Protein AF-A0A916XIT2-F1 (afdb_monomer_lite)

InterPro domains:
  IPR001155 NADH:flavin oxidoreductase/NADH oxidase, N-terminal [PF00724] (3-47)
  IPR013785 Aldolase-type TIM barrel [G3DSA:3.20.20.70] (1-52)

Structure (mmCIF, N/CA/C/O backbone):
data_AF-A0A916XIT2-F1
#
_entry.id   AF-A0A916XIT2-F1
#
loop_
_atom_site.group_PDB
_atom_site.id
_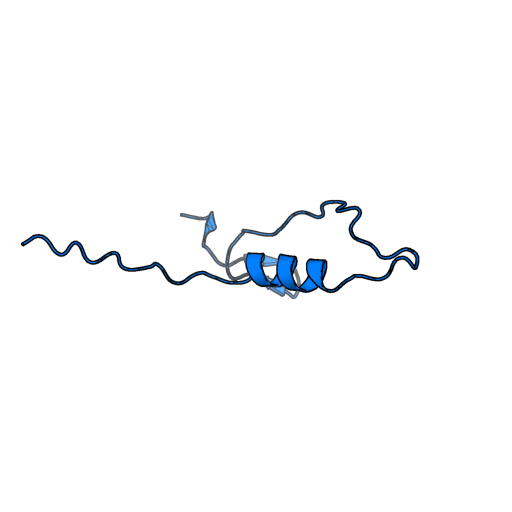atom_site.type_symbol
_atom_site.label_atom_id
_atom_site.label_alt_id
_atom_site.label_comp_id
_atom_site.label_asym_id
_atom_site.label_entity_id
_atom_site.label_seq_id
_atom_site.pdbx_PDB_ins_code
_atom_site.Cartn_x
_atom_site.Cartn_y
_atom_site.Cartn_z
_atom_site.occupancy
_atom_site.B_iso_or_equiv
_atom_site.auth_seq_id
_atom_site.auth_comp_id
_atom_site.auth_asym_id
_atom_site.auth_atom_id
_atom_site.pdbx_PDB_model_num
ATOM 1 N N . MET A 1 1 ? -20.016 6.754 15.273 1.00 66.56 1 MET A N 1
ATOM 2 C CA . MET A 1 1 ? -19.769 6.623 13.815 1.00 66.56 1 MET A CA 1
ATOM 3 C C . MET A 1 1 ? -18.713 5.549 13.588 1.00 66.56 1 MET A C 1
ATOM 5 O O . MET A 1 1 ? -17.612 5.707 14.099 1.00 66.56 1 MET A O 1
ATOM 9 N N . LYS A 1 2 ? -19.013 4.506 12.799 1.00 78.19 2 LYS A N 1
ATOM 10 C CA . LYS A 1 2 ? -18.149 3.315 12.649 1.00 78.19 2 LYS A CA 1
ATOM 11 C C . LYS A 1 2 ? -16.820 3.544 11.908 1.00 78.19 2 LYS A C 1
ATOM 13 O O . LYS A 1 2 ? -15.905 2.740 12.021 1.00 78.19 2 LYS A O 1
ATOM 18 N N . LEU A 1 3 ? -16.692 4.639 11.156 1.00 81.50 3 LEU A N 1
ATOM 19 C CA . LEU A 1 3 ? -15.526 4.924 10.305 1.00 81.50 3 LEU A CA 1
ATOM 20 C C . LEU A 1 3 ? -14.242 5.249 11.095 1.00 81.50 3 LEU A C 1
ATOM 22 O O . LEU A 1 3 ? -13.142 4.904 10.666 1.00 81.50 3 LEU A O 1
ATOM 26 N N . LEU A 1 4 ? -14.378 5.908 12.248 1.00 85.38 4 LEU A N 1
ATOM 27 C CA . LEU A 1 4 ? -13.252 6.326 13.096 1.00 85.38 4 LEU A CA 1
ATOM 28 C C . LEU A 1 4 ? -12.900 5.293 14.173 1.00 85.38 4 LEU A C 1
ATOM 30 O O . LEU A 1 4 ? -12.009 5.529 14.983 1.00 85.38 4 LEU A O 1
ATOM 34 N N . GLU A 1 5 ? -13.607 4.165 14.196 1.00 85.12 5 GLU A N 1
ATOM 35 C CA . GLU A 1 5 ? -13.337 3.077 15.125 1.00 85.12 5 GLU A CA 1
ATOM 36 C C . GLU A 1 5 ? -12.092 2.302 14.698 1.00 85.12 5 GLU A C 1
ATOM 38 O O . GLU A 1 5 ? -11.797 2.158 13.506 1.00 85.12 5 GLU A O 1
ATOM 43 N N . LYS A 1 6 ? -11.380 1.772 15.692 1.00 85.50 6 LYS A N 1
ATOM 44 C CA . LYS A 1 6 ? -10.242 0.886 15.465 1.00 85.50 6 LYS A CA 1
ATOM 45 C C . LYS A 1 6 ? -10.711 -0.406 14.799 1.00 85.50 6 LYS A C 1
ATOM 47 O O . LYS A 1 6 ? -11.792 -0.910 15.102 1.00 85.50 6 LYS A O 1
ATOM 52 N N . ILE A 1 7 ? -9.883 -0.946 13.915 1.00 90.50 7 ILE A N 1
ATOM 53 C CA . ILE A 1 7 ? -10.121 -2.237 13.270 1.00 90.50 7 ILE A CA 1
ATOM 54 C C . ILE A 1 7 ? -8.825 -3.042 13.252 1.00 90.50 7 ILE A C 1
ATOM 56 O O . ILE A 1 7 ? -7.752 -2.505 12.979 1.00 90.50 7 ILE A O 1
ATOM 60 N N . GLN A 1 8 ? -8.932 -4.328 13.569 1.00 88.06 8 GLN A N 1
ATOM 61 C CA . GLN A 1 8 ? -7.828 -5.275 13.486 1.00 88.06 8 GLN A CA 1
ATOM 62 C C . GLN A 1 8 ? -7.884 -5.971 12.123 1.00 88.06 8 GLN A C 1
ATOM 64 O O . GLN A 1 8 ? -8.918 -6.531 11.762 1.00 88.06 8 GLN A O 1
ATOM 69 N N . LEU A 1 9 ? -6.787 -5.927 11.367 1.00 84.25 9 LEU A N 1
ATOM 70 C CA . LEU A 1 9 ? -6.626 -6.620 10.089 1.00 84.25 9 LEU A CA 1
ATOM 71 C C . LEU A 1 9 ? -5.447 -7.590 10.210 1.00 84.25 9 LEU A C 1
ATOM 73 O O . LEU A 1 9 ? -4.285 -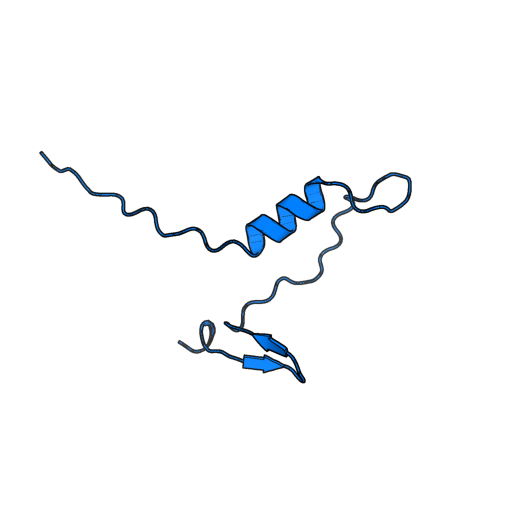7.191 10.119 1.00 84.25 9 LEU A O 1
ATOM 77 N N . GLY A 1 10 ? -5.742 -8.866 10.470 1.00 86.06 10 GLY A N 1
ATOM 78 C CA . GLY A 1 10 ? -4.714 -9.872 10.753 1.00 86.06 10 GLY A CA 1
ATOM 79 C C . GLY A 1 10 ? -3.864 -9.469 11.962 1.00 86.06 10 GLY A C 1
ATOM 80 O O . GLY A 1 10 ? -4.397 -9.223 13.044 1.00 86.06 10 GLY A O 1
ATOM 81 N N . SER A 1 11 ? -2.550 -9.337 11.774 1.00 86.81 11 SER A N 1
ATOM 82 C CA . SER A 1 11 ? -1.606 -8.887 12.809 1.00 86.81 11 SER A CA 1
ATOM 83 C C . SER A 1 11 ? -1.494 -7.360 12.952 1.00 86.81 11 SER A C 1
ATOM 85 O O . SER A 1 11 ? -0.861 -6.886 13.893 1.00 86.81 11 SER A O 1
ATOM 87 N N . VAL A 1 12 ? -2.120 -6.569 12.071 1.00 83.44 12 VAL A N 1
ATOM 88 C CA . VAL A 1 12 ? -1.985 -5.102 12.052 1.00 83.44 12 VAL A CA 1
ATOM 89 C C . VAL A 1 12 ? -3.235 -4.423 12.610 1.00 83.44 12 VAL A C 1
ATOM 91 O O . VAL A 1 12 ? -4.351 -4.643 12.140 1.00 83.44 12 VAL A O 1
ATOM 94 N N . SER A 1 13 ? -3.045 -3.547 13.599 1.00 86.00 13 SER A N 1
ATOM 95 C CA . SER A 1 13 ? -4.119 -2.731 14.173 1.00 86.00 13 SER A CA 1
ATOM 96 C C . SER A 1 13 ? -4.156 -1.348 13.524 1.00 86.00 13 SER A C 1
ATOM 98 O O . SER A 1 13 ? -3.166 -0.613 13.557 1.00 86.00 13 SER A O 1
ATOM 100 N N . LEU A 1 14 ? -5.297 -0.966 12.946 1.00 84.19 14 LEU A N 1
ATOM 101 C CA . LEU A 1 14 ? -5.501 0.359 12.362 1.00 84.19 14 LEU A CA 1
ATOM 102 C C . LEU A 1 14 ? -6.305 1.254 13.308 1.00 84.19 14 LEU A C 1
ATOM 104 O O . LEU A 1 14 ? -7.333 0.864 13.863 1.00 84.19 14 LEU A O 1
ATOM 108 N N . LYS A 1 15 ? -5.857 2.508 13.447 1.00 87.06 15 LYS A N 1
ATOM 109 C CA . LYS A 1 15 ? -6.493 3.524 14.307 1.00 87.06 15 LYS A CA 1
ATOM 110 C C . LYS A 1 15 ? -7.877 3.977 13.827 1.00 87.06 15 LYS A C 1
ATOM 112 O O . LYS A 1 15 ? -8.611 4.576 14.602 1.00 87.06 15 LYS A O 1
ATOM 117 N N . ASN A 1 16 ? -8.185 3.765 12.551 1.00 86.44 16 ASN A N 1
ATOM 118 C CA . ASN A 1 16 ? -9.458 4.070 11.910 1.00 86.44 16 ASN A CA 1
ATOM 119 C C . ASN A 1 16 ? -9.636 3.153 10.690 1.00 86.44 16 ASN A C 1
ATOM 121 O O . ASN A 1 16 ? -8.683 2.513 10.244 1.00 86.44 16 ASN A O 1
ATOM 125 N N . ARG A 1 17 ? -10.844 3.108 10.125 1.00 85.62 17 ARG A N 1
ATOM 126 C CA . ARG A 1 17 ? -11.152 2.279 8.949 1.00 85.62 17 ARG A CA 1
ATOM 127 C C . ARG A 1 17 ? -10.827 2.984 7.622 1.00 85.62 17 ARG A C 1
ATOM 129 O O . ARG A 1 17 ? -11.479 2.723 6.617 1.00 85.62 17 ARG A O 1
ATOM 136 N N . ILE A 1 18 ? -9.861 3.909 7.619 1.00 84.44 18 ILE A N 1
ATOM 137 C CA . ILE A 1 18 ? -9.462 4.688 6.440 1.00 84.44 18 ILE A CA 1
ATOM 138 C C . ILE A 1 18 ? -8.058 4.247 6.018 1.00 84.44 18 ILE A C 1
ATOM 140 O O . ILE A 1 18 ? -7.078 4.513 6.710 1.00 84.44 18 ILE A O 1
ATOM 144 N N . ALA A 1 19 ? -7.962 3.612 4.853 1.00 83.19 19 ALA A N 1
ATOM 145 C CA . ALA A 1 19 ? -6.703 3.242 4.217 1.00 83.19 19 ALA A CA 1
ATOM 146 C C . ALA A 1 19 ? -6.571 3.945 2.859 1.00 83.19 19 ALA A C 1
ATOM 148 O O . ALA A 1 19 ? -7.568 4.262 2.209 1.00 83.19 19 ALA A O 1
ATOM 149 N N . MET A 1 20 ? -5.336 4.207 2.432 1.00 84.62 20 MET A N 1
ATOM 150 C CA . MET A 1 20 ? -5.070 4.763 1.109 1.00 84.62 20 MET A CA 1
ATOM 151 C C . MET A 1 20 ? -5.004 3.629 0.086 1.00 84.62 20 MET A C 1
ATOM 153 O O 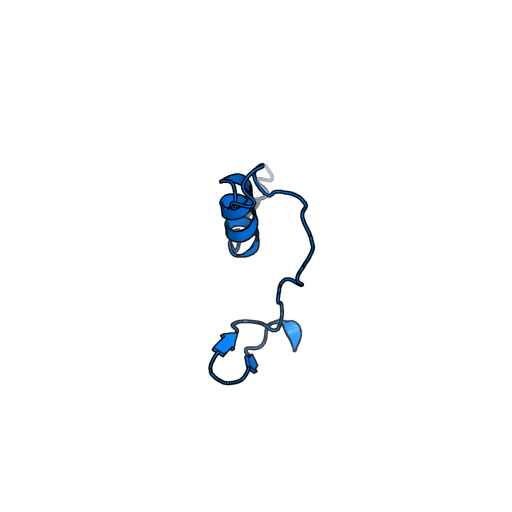. MET A 1 20 ? -4.184 2.727 0.229 1.00 84.62 20 MET A O 1
ATOM 157 N N . ALA A 1 21 ? -5.866 3.671 -0.930 1.00 84.06 21 ALA A N 1
ATOM 158 C CA . ALA A 1 2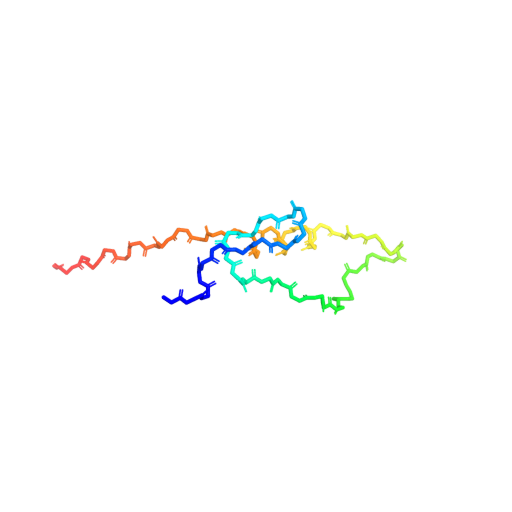1 ? -5.844 2.697 -2.017 1.00 84.06 21 ALA A CA 1
ATOM 159 C C . ALA A 1 21 ? -4.521 2.763 -2.800 1.00 84.06 21 ALA A C 1
ATOM 161 O O . ALA A 1 21 ? -3.916 3.834 -2.924 1.00 84.06 21 ALA A O 1
ATOM 162 N N . ALA A 1 22 ? -4.093 1.626 -3.354 1.00 79.19 22 ALA A N 1
ATOM 163 C CA . ALA A 1 22 ? -2.970 1.581 -4.280 1.00 79.19 22 ALA A CA 1
ATOM 164 C C . ALA A 1 22 ? -3.347 2.327 -5.569 1.00 79.19 22 ALA A C 1
ATOM 166 O O . ALA A 1 22 ? -4.363 2.032 -6.195 1.00 79.19 22 ALA A O 1
ATOM 167 N N . MET A 1 23 ? -2.542 3.314 -5.955 1.00 79.12 23 MET A N 1
ATOM 168 C CA . MET A 1 23 ? -2.755 4.109 -7.164 1.00 79.12 23 MET A CA 1
ATOM 169 C C . MET A 1 23 ? -1.433 4.192 -7.924 1.00 79.12 23 MET A C 1
ATOM 171 O O . MET A 1 23 ? -0.429 4.606 -7.346 1.00 79.12 23 MET A O 1
ATOM 175 N N . THR A 1 24 ? -1.410 3.835 -9.209 1.00 76.50 24 THR A N 1
ATOM 176 C CA . THR A 1 24 ? -0.216 3.988 -10.055 1.00 76.50 24 THR A CA 1
ATOM 177 C C . THR A 1 24 ? 0.073 5.473 -10.252 1.00 76.50 24 THR A C 1
ATOM 179 O O . THR A 1 24 ? -0.754 6.203 -10.792 1.00 76.50 24 THR A O 1
ATOM 182 N N . ARG A 1 25 ? 1.229 5.956 -9.776 1.00 64.69 25 ARG A N 1
ATOM 183 C CA . ARG A 1 25 ? 1.549 7.397 -9.787 1.00 64.69 25 ARG A CA 1
ATOM 184 C C . ARG A 1 25 ? 2.496 7.841 -10.896 1.00 64.69 25 ARG A C 1
ATOM 186 O O . ARG A 1 25 ? 2.644 9.046 -11.056 1.00 64.69 25 ARG A O 1
ATOM 193 N N . GLY A 1 26 ? 3.126 6.925 -11.640 1.00 64.25 26 GLY A N 1
ATOM 194 C CA . GLY A 1 26 ? 4.092 7.273 -12.697 1.00 64.25 26 GLY A CA 1
ATOM 195 C C . GLY A 1 26 ? 5.212 8.214 -12.222 1.00 64.25 26 GLY A C 1
ATOM 196 O O . GLY A 1 26 ? 5.737 8.989 -13.008 1.00 64.25 26 GLY A O 1
ATOM 197 N N . ARG A 1 27 ? 5.511 8.221 -10.912 1.00 62.19 27 ARG A N 1
ATOM 198 C CA . ARG A 1 27 ? 6.523 9.072 -10.254 1.00 62.19 27 ARG A CA 1
ATOM 199 C C . ARG A 1 27 ? 7.728 8.236 -9.834 1.00 62.19 27 ARG A C 1
ATOM 201 O O . ARG A 1 27 ? 8.186 8.309 -8.695 1.00 62.19 27 ARG A O 1
ATOM 208 N N . THR A 1 28 ? 8.168 7.388 -10.744 1.00 57.84 28 THR A N 1
ATOM 209 C CA . THR A 1 28 ? 9.383 6.594 -10.618 1.00 57.84 28 THR A CA 1
ATOM 210 C C . THR A 1 28 ? 10.475 7.283 -11.429 1.00 57.84 28 THR A C 1
ATOM 212 O O . THR A 1 28 ? 10.199 7.806 -12.506 1.00 57.84 28 THR A O 1
ATOM 215 N N . ASP A 1 29 ? 11.689 7.330 -10.886 1.00 60.16 29 ASP A N 1
ATOM 216 C CA . ASP A 1 29 ? 12.907 7.708 -11.615 1.00 60.16 29 ASP A CA 1
ATOM 217 C C . ASP A 1 29 ? 13.079 6.820 -12.872 1.00 60.16 29 ASP A C 1
ATOM 219 O O . ASP A 1 29 ? 12.484 5.741 -12.950 1.00 60.16 29 ASP A O 1
ATOM 223 N N . SER A 1 30 ? 13.906 7.224 -13.842 1.00 62.19 30 SER A N 1
ATOM 224 C CA . SER A 1 30 ? 14.266 6.422 -15.022 1.00 62.19 30 SER A CA 1
ATOM 225 C C . SER A 1 30 ? 14.835 5.042 -14.668 1.00 62.19 30 SER A C 1
ATOM 227 O O . SER A 1 30 ? 14.771 4.131 -15.487 1.00 62.19 30 SER A O 1
ATOM 229 N N . ASN A 1 31 ? 15.320 4.859 -13.435 1.00 67.69 31 ASN A N 1
ATOM 230 C CA . ASN A 1 31 ? 15.769 3.573 -12.892 1.00 67.69 31 ASN A CA 1
ATOM 231 C C . ASN A 1 31 ? 14.681 2.799 -12.118 1.00 67.69 31 ASN A C 1
ATOM 233 O O . ASN A 1 31 ? 14.982 1.826 -11.431 1.00 67.69 31 ASN A O 1
ATOM 237 N N . GLY A 1 32 ? 13.421 3.244 -12.150 1.00 61.69 32 GLY A N 1
ATOM 238 C CA . GLY A 1 32 ? 12.331 2.638 -11.377 1.00 61.69 32 GLY A CA 1
ATOM 239 C C . GLY A 1 32 ? 12.428 2.876 -9.865 1.00 61.69 32 GLY A C 1
ATOM 240 O O . GLY A 1 32 ? 11.688 2.259 -9.098 1.00 61.69 32 GLY A O 1
ATOM 241 N N . LEU A 1 33 ? 13.307 3.783 -9.424 1.00 67.00 33 LEU A N 1
ATOM 242 C CA . LEU A 1 33 ? 13.488 4.123 -8.017 1.00 67.00 33 LEU A CA 1
ATOM 243 C C . LEU A 1 33 ? 12.523 5.218 -7.563 1.00 67.00 33 LEU A C 1
ATOM 245 O O . LEU A 1 33 ? 12.114 6.112 -8.307 1.00 67.00 33 LEU A O 1
ATOM 249 N N . VAL A 1 34 ? 12.131 5.124 -6.299 1.00 64.56 34 VAL A N 1
ATOM 250 C CA . VAL A 1 34 ? 11.161 6.024 -5.684 1.00 64.56 34 VAL A CA 1
ATOM 251 C C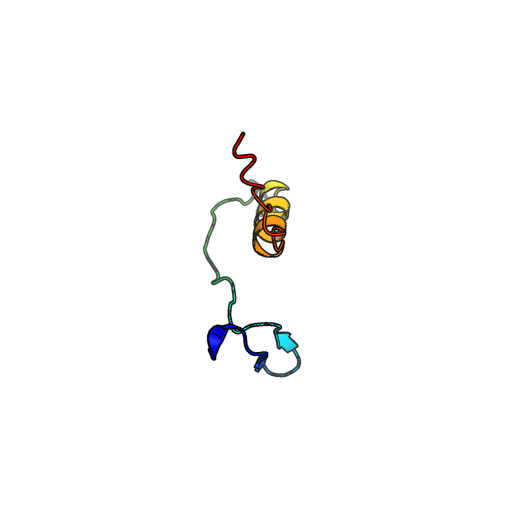 . VAL A 1 34 ? 11.853 7.349 -5.351 1.00 64.56 34 VAL A C 1
ATOM 253 O O . VAL A 1 34 ? 12.638 7.424 -4.412 1.00 64.56 34 VAL A O 1
ATOM 256 N N . GLY A 1 35 ? 11.568 8.403 -6.120 1.00 68.62 35 GLY A N 1
ATOM 257 C CA . GLY A 1 35 ? 12.115 9.741 -5.868 1.00 68.62 35 GLY A CA 1
ATOM 258 C C . GLY A 1 35 ? 11.546 10.403 -4.602 1.00 68.62 35 GLY A C 1
ATOM 259 O O . GLY A 1 35 ? 10.469 10.040 -4.118 1.00 68.62 35 GLY A O 1
ATOM 260 N N . GLY A 1 36 ? 12.234 11.432 -4.089 1.00 66.25 36 GLY A N 1
ATOM 261 C CA . GLY A 1 36 ? 11.890 12.116 -2.827 1.00 66.25 36 GLY A CA 1
ATOM 262 C C . GLY A 1 36 ? 10.457 12.671 -2.743 1.00 66.25 36 GLY A C 1
ATOM 263 O O . GLY A 1 36 ? 9.864 12.690 -1.667 1.00 66.25 36 GLY A O 1
ATOM 264 N N . MET A 1 37 ? 9.839 13.015 -3.879 1.00 68.19 37 MET A N 1
ATOM 265 C CA . MET A 1 37 ? 8.440 13.472 -3.935 1.00 68.19 37 MET A CA 1
ATOM 266 C C . MET A 1 37 ? 7.435 12.418 -3.449 1.00 68.19 37 MET A C 1
ATOM 268 O O . MET A 1 37 ? 6.382 12.759 -2.909 1.00 68.19 37 MET A O 1
ATOM 272 N N . THR A 1 38 ? 7.732 11.131 -3.629 1.00 62.78 38 THR A N 1
ATOM 273 C CA . THR A 1 38 ? 6.847 10.052 -3.174 1.00 62.78 38 THR A CA 1
ATOM 274 C C . THR A 1 38 ? 6.899 9.912 -1.650 1.00 62.78 38 THR A C 1
ATOM 276 O O . THR A 1 38 ? 5.871 9.649 -1.022 1.00 62.78 38 THR A O 1
ATOM 279 N N . VAL A 1 39 ? 8.057 10.183 -1.038 1.00 70.31 39 VAL A N 1
ATOM 280 C CA . VAL A 1 39 ? 8.231 10.192 0.424 1.00 70.31 39 VAL A CA 1
ATOM 281 C C . VAL A 1 39 ? 7.409 11.316 1.057 1.00 70.31 39 VAL A C 1
ATOM 283 O O . VAL A 1 39 ? 6.623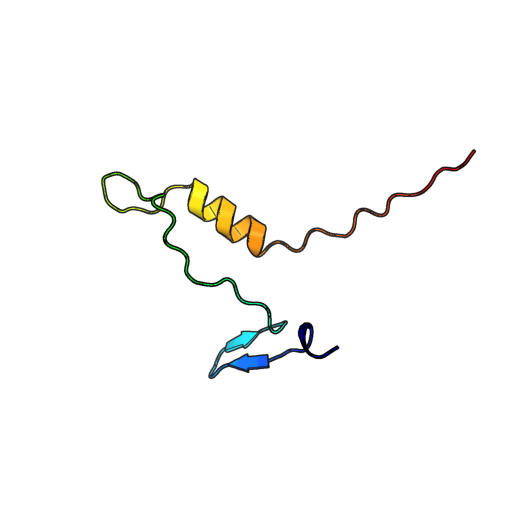 11.068 1.975 1.00 70.31 39 VAL A O 1
ATOM 286 N N . GLU A 1 40 ? 7.513 12.540 0.536 1.00 73.44 40 GLU A N 1
ATOM 287 C CA . GLU A 1 40 ? 6.723 13.681 1.020 1.00 73.44 40 GLU A CA 1
ATOM 288 C C . GLU A 1 40 ? 5.211 13.448 0.848 1.00 73.44 40 GLU A C 1
ATOM 290 O O . GLU A 1 40 ? 4.407 13.750 1.741 1.00 73.44 40 GLU A O 1
ATOM 295 N N . TYR A 1 41 ? 4.815 12.836 -0.271 1.00 72.62 41 TYR A N 1
ATOM 296 C CA . TYR A 1 41 ? 3.419 12.541 -0.575 1.00 72.62 41 TYR A CA 1
ATOM 297 C C . TYR A 1 41 ? 2.781 11.576 0.437 1.00 72.62 41 TYR A C 1
ATOM 299 O O . TYR A 1 41 ? 1.723 11.881 1.001 1.00 72.62 41 TYR A O 1
ATOM 307 N N . TYR A 1 42 ? 3.425 10.440 0.725 1.00 72.06 42 TYR A N 1
ATOM 308 C CA . TYR A 1 42 ? 2.913 9.490 1.722 1.00 72.06 42 TYR A CA 1
ATOM 309 C C . TYR A 1 42 ? 3.013 10.031 3.154 1.00 72.06 42 TYR A C 1
ATOM 311 O O . TYR A 1 42 ? 2.110 9.794 3.962 1.00 72.06 42 TYR A O 1
ATOM 319 N N . THR A 1 43 ? 4.031 10.845 3.450 1.00 73.75 43 THR A N 1
ATOM 320 C CA . THR A 1 43 ? 4.160 11.523 4.751 1.00 73.75 43 THR A CA 1
ATOM 321 C C . THR A 1 43 ? 2.980 12.464 5.000 1.00 73.75 43 THR A C 1
ATOM 323 O O . THR A 1 43 ? 2.365 12.432 6.068 1.00 73.75 43 THR A O 1
ATOM 326 N N . THR A 1 44 ? 2.589 13.254 3.997 1.00 72.75 44 THR A N 1
ATOM 327 C CA . THR A 1 44 ? 1.463 14.195 4.103 1.00 72.75 44 THR A CA 1
ATOM 328 C C . THR A 1 44 ? 0.136 13.483 4.365 1.00 72.75 44 THR A C 1
ATOM 330 O O . THR A 1 44 ? -0.659 13.939 5.186 1.00 72.75 44 THR A O 1
ATOM 333 N N . LYS A 1 45 ? -0.107 12.341 3.712 1.00 63.84 45 LYS A N 1
ATOM 334 C CA . LYS A 1 45 ? -1.355 11.571 3.869 1.00 63.84 45 LYS A CA 1
ATOM 335 C C . LYS A 1 45 ? -1.438 10.838 5.214 1.00 63.84 45 LYS A C 1
ATOM 337 O O . LYS A 1 45 ? -2.542 10.617 5.707 1.00 63.84 45 LYS A O 1
ATOM 342 N N . GLY A 1 46 ? -0.300 10.512 5.830 1.00 62.56 46 GLY A N 1
ATOM 343 C CA . GLY A 1 46 ? -0.233 10.005 7.205 1.00 62.56 46 GLY A CA 1
ATOM 344 C C . GLY A 1 46 ? -0.345 11.098 8.278 1.00 62.56 46 GLY A C 1
ATOM 345 O O . GLY A 1 46 ? -0.771 10.823 9.408 1.00 62.56 46 GLY A O 1
ATOM 346 N N . ARG A 1 47 ? 0.004 12.346 7.934 1.00 67.69 47 ARG A N 1
ATOM 347 C CA . ARG A 1 47 ? 0.062 13.476 8.865 1.00 67.69 47 ARG A CA 1
ATOM 348 C C . ARG A 1 47 ? -1.334 14.019 9.169 1.00 67.69 47 ARG A C 1
ATOM 350 O O . ARG A 1 47 ? -1.965 14.706 8.370 1.00 67.69 47 ARG A O 1
ATOM 357 N N . ARG A 1 48 ? -1.801 13.771 10.394 1.00 59.53 48 ARG A N 1
ATOM 358 C CA . ARG A 1 48 ? -2.968 14.451 10.970 1.00 59.53 48 ARG A CA 1
ATOM 359 C C . ARG A 1 48 ? -2.611 15.932 11.148 1.00 59.53 48 ARG A C 1
ATOM 361 O O . ARG A 1 48 ? -1.810 16.258 12.018 1.00 59.53 48 ARG A O 1
ATOM 368 N N . ARG A 1 49 ? -3.170 16.828 10.324 1.00 54.72 49 ARG A N 1
ATOM 369 C CA . ARG A 1 49 ? -3.068 18.277 10.577 1.00 54.72 49 ARG A CA 1
ATOM 370 C C . ARG A 1 49 ? -3.836 18.578 11.875 1.00 54.72 49 ARG A C 1
ATOM 372 O O . ARG A 1 49 ? -4.995 18.165 11.968 1.00 54.72 49 ARG A O 1
ATOM 379 N N . PRO A 1 50 ? -3.228 19.227 12.885 1.00 49.97 50 PRO A N 1
ATOM 380 C CA . PRO A 1 50 ? -3.994 19.737 14.013 1.00 49.97 50 PRO A CA 1
ATOM 381 C C . PRO A 1 50 ? -4.988 20.775 13.484 1.00 49.97 50 PRO A C 1
ATOM 383 O O . PRO A 1 50 ? -4.669 21.534 12.564 1.00 49.97 50 PRO A O 1
ATOM 386 N N . ALA A 1 51 ? -6.213 20.750 14.008 1.00 47.31 51 ALA A N 1
ATOM 387 C CA . ALA A 1 51 ? -7.220 21.740 13.665 1.00 47.31 51 ALA A CA 1
ATOM 388 C C . ALA A 1 51 ? -6.657 23.122 14.017 1.00 47.31 51 ALA A C 1
ATOM 390 O O . ALA A 1 51 ? -6.308 23.377 15.165 1.00 47.31 51 ALA A O 1
ATOM 391 N N . VAL A 1 52 ? -6.517 23.993 13.018 1.00 54.19 52 VAL A N 1
ATOM 392 C CA . VAL A 1 52 ? -6.236 25.408 13.255 1.00 54.19 52 VAL A CA 1
ATOM 393 C C . VAL A 1 52 ? -7.480 25.962 13.940 1.00 54.19 52 VAL A C 1
ATOM 395 O O . VAL A 1 52 ? -8.508 26.138 13.285 1.00 54.19 52 VAL A O 1
ATOM 398 N N . GLN A 1 53 ? -7.409 26.185 15.255 1.00 52.66 53 GLN A N 1
ATOM 399 C CA . GLN A 1 53 ? -8.377 27.016 15.963 1.00 52.66 53 GLN A CA 1
ATOM 400 C C . GLN A 1 53 ? -8.304 28.406 15.317 1.00 52.66 53 GLN A C 1
ATOM 402 O O . GLN A 1 53 ? -7.395 29.187 15.586 1.00 52.66 53 GLN A O 1
ATOM 407 N N . ARG A 1 54 ? -9.224 28.701 14.396 1.00 49.72 54 ARG A N 1
ATOM 408 C CA . ARG A 1 54 ? -9.468 30.074 13.965 1.00 49.72 54 ARG A CA 1
ATOM 409 C C . ARG A 1 54 ? -10.210 30.750 15.107 1.00 49.72 54 ARG A C 1
ATOM 411 O O . ARG A 1 54 ? -11.423 30.611 15.231 1.00 49.72 54 ARG A O 1
ATOM 418 N N . SER A 1 55 ? -9.462 31.421 15.972 1.00 46.69 55 SER A N 1
ATOM 419 C CA . SER A 1 55 ? -10.014 32.371 16.926 1.00 46.69 55 SER A CA 1
ATOM 420 C C . SER A 1 55 ? -10.681 33.475 16.113 1.00 46.69 55 SER A C 1
ATOM 422 O O . SER A 1 55 ? -10.003 34.270 15.466 1.00 46.69 55 SER A O 1
ATOM 424 N N . HIS A 1 56 ? -12.010 33.498 16.102 1.00 52.50 56 HIS A N 1
ATOM 425 C CA . HIS A 1 56 ? -12.751 34.692 15.731 1.00 52.50 56 HIS A CA 1
ATOM 426 C C . HIS A 1 56 ? -12.417 35.763 16.775 1.00 52.50 56 HIS A C 1
ATOM 428 O O . HIS A 1 56 ? -13.019 35.798 17.844 1.00 52.50 56 HIS A O 1
ATOM 434 N N . GLN A 1 57 ? -11.417 36.601 16.497 1.00 45.28 57 GLN A N 1
ATOM 435 C CA . GLN A 1 57 ? -11.348 37.912 17.127 1.00 45.28 57 GLN A CA 1
ATOM 436 C C . GLN A 1 57 ? -12.386 38.778 16.420 1.00 45.28 57 GLN A C 1
ATOM 438 O O . GLN A 1 57 ? -12.183 39.242 15.303 1.00 45.28 57 GLN A O 1
ATOM 443 N N . ASN A 1 58 ? -13.548 38.863 17.058 1.00 46.56 58 ASN A N 1
ATOM 444 C CA . ASN A 1 58 ? -14.532 39.901 16.836 1.00 46.56 58 ASN A CA 1
ATOM 445 C C . ASN A 1 58 ? -14.237 40.987 17.874 1.00 46.56 58 ASN A C 1
ATOM 447 O O . ASN A 1 58 ? -14.435 40.738 19.068 1.00 46.56 58 ASN A O 1
ATOM 451 N N . GLN A 1 59 ? -13.700 42.117 17.420 1.00 45.12 59 GLN A N 1
ATOM 452 C CA . GLN A 1 59 ? -13.771 43.440 18.045 1.00 45.12 59 GLN A CA 1
ATOM 453 C C . GLN A 1 59 ? -13.259 44.474 17.047 1.00 45.12 59 GLN A C 1
ATOM 455 O O . GLN A 1 59 ? -12.138 44.272 16.531 1.00 45.12 59 GLN A O 1
#

Sequence (59 aa):
MKLLEKIQLGSVSLKNRIAMAAMTRGRTDSNGLVGGMTVEYYTTKGRRRPAVQRSHQNQ

Secondary structure (DSSP, 8-state):
-GGGS-EEETTEEESSS--PPP-----B-TTS-B-HHHHHHHHHHH--PPP--------

pLDDT: mean 70.05, std 13.31, range [45.12, 90.5]

Organism: NCBI:txid1834438

Radius of gyration: 17.69 Å; chains: 1; bounding box: 36×53×33 Å

Foldseek 3Di:
DQQQPWDDDPPDIDRGNDDDDDDDDVQADPVRHHDPVVVVVVVVVPDDDDPPPPPPPDD

=== Feature glossary ===
Reading guide. The protein is described through the following features:

Foldseek 3Di. A 3Di character summarizes, for each residue, the relative orientation of the Cα frame of its nearest spatial neighbor. Because it encodes fold topology rather than chemistry, 3Di alignments detect remote structural similarity that sequence alignment misses.

Contact-map, Ramachandran, and PAE plots. Plot images: a contact map (which residues are close in 3D, as an N×N binary image), a Ramachandran scatter (backbone torsion angles, revealing secondary-structure composition at a glance), and — for AlphaFold structures — a PAE heatmap (pairwise prediction confidence).

Radius of gyration, Cα contacts, bounding box. Radius of gyration (Rg) is the root-mean-square distance of Cα atoms from their centroid — a single number for overall size and compactness. A globular domain of N residues has Rg ≈ 2.2·N^0.38 Å; an extended or disordered chain has a much larger Rg. The Cα contact count is the number of residue pairs whose Cα atoms are within 8 Å and are more than four positions apart in sequence — a standard proxy for tertiary packing density. The bounding box is the smallest axis-aligned box enclosing all Cα atoms.

Secondary structure (8-state, DSSP). Eight-state secondary structure (DSSP): H is the canonical α-helix, G the tighter 3₁₀-helix, I the wider π-helix; E/B are β-structure, T and S are turns and bends, and '-' is everything else. DSSP derives these from the pattern of main-chain N–H···O=C hydrogen bonds, not from the sequence.

B-factor. B-factor (Debye–Waller factor) reflects atomic displacement in the crystal lattice. It is an experimental observable (units Å²), not a prediction; low values mean the atom is pinned down, high values mean it moves or is heterogeneous across the crystal.

pLDDT. pLDDT is the predicted lDDT-Cα score: AlphaFold's confidence that the local environment of each residue (all inter-atomic distances within 15 Å) is correctly placed. It is a per-residue number between 0 and 100, with higher meaning more reliable.

Nearest PDB structures. Nearest PDB neighbors are the top structural matches found by Foldseek when searching this structure against the entire Protein Data Bank. Each hit reports a TM-score (0 to 1; >0.5 almost always implies the same fold) and an E-value. These are *structural* homologs — they may share no detectable sequence similarity.

Solvent-accessible surface area. Accessible surface area quantifies burial. A residue with SASA near zero is packed into the hydrophobic core; one with SASA >100 Å² sits on the surface. Computed here via the Shrake–Rupley numerical algorithm with a 1.4 Å probe.

Rendered structure images. Structure images are PyMOL renders from six orthogonal camera directions. Cartoon representation draws helices as coils and strands as arrows; sticks shows the backbone as bonds; surface shows the solvent-excluded envelope. Rainbow coloring maps sequence position to hue (blue→red, N→C); chain coloring assigns a distinct color per polypeptide.

Backbone torsions (φ/ψ). φ (phi) and ψ (psi) are the two rotatable backbone dihedrals per residue: φ is the C(i-1)–N–Cα–C torsion, ψ is the N–Cα–C–N(i+1) torsion, both in degrees on (−180°, 180°]. α-helical residues cluster near (−60°, −45°); β-strand residues near (−120°, +130°). A Ramachandran plot is simply a scatter of (φ, ψ) for every residue.

Predicted aligned error. Predicted Aligned Error (PAE) is an AlphaFold confidence matrix: entry (i, j) is the expected error in the position of residue j, in ångströms, when the prediction is superimposed on the true structure at residue i. Low PAE within a block of residues means that block is internally rigid and well-predicted; high PAE between two blocks means their relative placement is uncertain even if each block individually is confident.

mmCIF coordinates. Structure coordinates are given as an mmCIF _atom_site loop: one row per atom with element, residue name, chain id, sequence number, and x/y/z position in Å. Only the four main-chain atoms per residue are included here; side chains are omitted to keep the record compact.

InterPro / GO / CATH / organism. Database cross-references. InterPro integrates a dozen domain/family signature databases into unified entries with residue-range hits. GO terms attach function/process/location labels with evidence codes. CATH codes position the fold in a four-level structural taxonomy. Organism is the NCBI-taxonomy species name.

Secondary structure (3-state, P-SEA). SS3 is a coarse helix/strand/coil call (letters a/b/c) made by the P-SEA algorithm from inter-Cα distances and dihedrals. It is less detailed than DSSP but needs only Cα positions.

Sequence. Sequence gives the chain of amino acids in standard one-letter code (A=alanine, C=cysteine, …, Y=tyrosine), read N→C. It is the only feature that is directly encoded by the gene; all structural features are derived from the folded form of this sequence.